Protein AF-A0A068B4N2-F1 (afdb_monomer)

Foldseek 3Di:
DADDDPPDPPDGAEEEAEELDDDPVRCQVNQQRLYHYFHWDCVVPDPPFDWDDDLVQQFIAGPPDPHTPTGGDDLWPQSVVSNVLSHPVSSVVVQVVVQVVCVVVVHDRDDPGDDFDDDDDDPDDADPVQCVQQVVQVHRGDDPRDDGDD

Solvent-accessible surface area (backbone atoms only — not comparable to full-atom values): 9033 Å² total; per-residue (Å²): 133,47,44,78,43,88,96,43,84,100,44,69,33,40,45,74,46,78,32,68,72,71,57,69,70,59,46,52,55,34,34,48,38,8,18,49,71,46,56,32,76,49,89,89,63,59,94,88,67,62,67,42,75,39,85,91,77,29,37,31,26,41,54,100,49,92,50,70,76,42,64,43,71,74,96,48,81,38,55,61,54,16,36,74,48,55,1,41,57,53,32,54,54,52,51,52,51,51,54,54,54,29,55,77,70,73,47,75,88,83,78,87,65,70,70,75,64,78,56,78,91,71,92,67,86,72,56,72,68,26,31,55,47,8,52,58,53,75,43,86,46,53,60,83,76,50,84,80,76,94

Sequence (150 aa):
FGDDVPYVPNKRAGGFCFGTKIAPIFYNTMEDAGALPIEFDVSNINMGDVIDVYPYEGKVCKHDSDEVITTFEMKTPVLLDEVRAGGRIPLIIGRGLTSKARAELGLPAFDLFKTPDQPAESTKGFTLAQKMVGKACGVAGIRPGTYCEP

Structure (mmCIF, N/CA/C/O backbone):
data_AF-A0A068B4N2-F1
#
_entry.id   AF-A0A068B4N2-F1
#
loop_
_atom_site.group_PDB
_atom_site.id
_atom_site.type_symbol
_atom_site.label_atom_id
_atom_site.label_alt_id
_atom_site.label_comp_id
_atom_site.label_asym_id
_atom_site.label_entity_id
_atom_site.label_seq_id
_atom_site.pdbx_PDB_ins_code
_atom_site.Cartn_x
_atom_site.Cartn_y
_atom_site.Cartn_z
_atom_site.occupancy
_atom_site.B_iso_or_equiv
_atom_site.auth_seq_id
_atom_site.auth_comp_id
_atom_site.auth_asym_id
_atom_site.auth_atom_id
_atom_site.pdbx_PDB_model_num
ATOM 1 N N . PHE A 1 1 ? -5.286 -12.870 13.293 1.00 84.44 1 PHE A N 1
ATOM 2 C CA . PHE A 1 1 ? -6.047 -12.216 12.207 1.00 84.44 1 PHE A CA 1
ATOM 3 C C . PHE A 1 1 ? -5.604 -12.776 10.859 1.00 84.44 1 PHE A C 1
ATOM 5 O O . PHE A 1 1 ? -4.668 -13.574 10.846 1.00 84.44 1 PHE A O 1
ATOM 12 N N . GLY A 1 2 ? -6.278 -12.396 9.774 1.00 91.88 2 GLY A N 1
ATOM 13 C CA . GLY A 1 2 ? -5.988 -12.856 8.412 1.00 91.88 2 GLY A CA 1
ATOM 14 C C . GLY A 1 2 ? -6.724 -14.136 8.018 1.00 91.88 2 GLY A C 1
ATOM 15 O O . GLY A 1 2 ? -7.346 -14.792 8.860 1.00 91.88 2 GLY A O 1
ATOM 16 N N . ASP A 1 3 ? -6.587 -14.477 6.743 1.00 95.00 3 ASP A N 1
ATOM 17 C CA . ASP A 1 3 ? -7.296 -15.541 6.042 1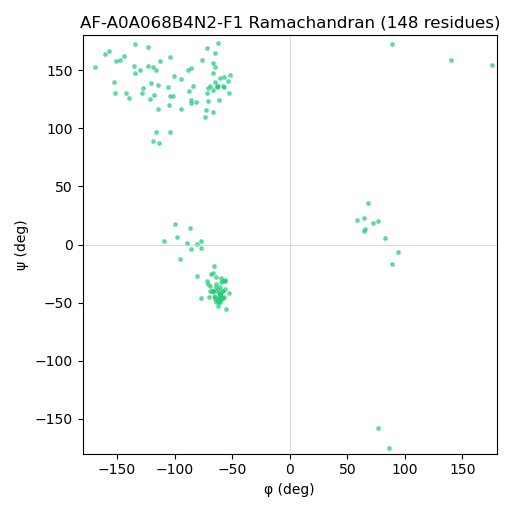.00 95.00 3 ASP A CA 1
ATOM 18 C C . ASP A 1 3 ? -6.327 -16.629 5.574 1.00 95.00 3 ASP A C 1
ATOM 20 O O . ASP A 1 3 ? -5.149 -16.371 5.301 1.00 95.00 3 ASP A O 1
ATOM 24 N N . ASP A 1 4 ? -6.815 -17.866 5.497 1.00 96.38 4 ASP A N 1
ATOM 25 C CA . ASP A 1 4 ? -6.019 -18.994 5.022 1.00 96.38 4 ASP A CA 1
ATOM 26 C C . ASP A 1 4 ? -5.782 -18.887 3.514 1.00 96.38 4 ASP A C 1
ATOM 28 O O . ASP A 1 4 ? -6.693 -18.606 2.734 1.00 96.38 4 ASP A O 1
ATOM 32 N N . VAL A 1 5 ? -4.541 -19.127 3.093 1.00 94.50 5 VAL A N 1
ATOM 33 C CA . VAL A 1 5 ? -4.186 -19.097 1.674 1.00 94.50 5 VAL A CA 1
ATOM 34 C C . VAL A 1 5 ? -4.476 -20.475 1.066 1.00 94.50 5 VAL A C 1
ATOM 36 O O . VAL A 1 5 ? -3.910 -21.469 1.537 1.00 94.50 5 VAL A O 1
ATOM 39 N N . PRO A 1 6 ? -5.324 -20.579 0.021 1.00 95.69 6 PRO A N 1
ATOM 40 C CA . PRO A 1 6 ? -5.659 -21.863 -0.585 1.00 95.69 6 PRO A CA 1
ATOM 41 C C . PRO A 1 6 ? -4.407 -22.651 -0.977 1.00 95.69 6 PRO A C 1
ATOM 43 O O . PRO A 1 6 ? -3.515 -22.126 -1.642 1.00 95.69 6 PRO A O 1
ATOM 46 N N . TYR A 1 7 ? -4.357 -23.921 -0.574 1.00 96.81 7 TYR A N 1
ATOM 47 C CA . TYR A 1 7 ? -3.263 -24.855 -0.876 1.00 96.81 7 TYR A CA 1
ATOM 48 C C . TYR A 1 7 ? -1.887 -24.494 -0.280 1.00 96.81 7 TYR A C 1
ATOM 50 O O . TYR A 1 7 ? -0.897 -25.139 -0.623 1.00 96.81 7 TYR A O 1
ATOM 58 N N . VAL A 1 8 ? -1.802 -23.523 0.639 1.00 96.62 8 VAL A N 1
ATOM 59 C CA . VAL A 1 8 ? -0.557 -23.171 1.342 1.00 96.62 8 VAL A CA 1
ATOM 60 C C . VAL A 1 8 ? -0.720 -23.446 2.842 1.00 96.62 8 VAL A C 1
ATOM 62 O O . VAL A 1 8 ? -1.279 -22.622 3.567 1.00 96.62 8 VAL A O 1
ATOM 65 N N . PRO A 1 9 ? -0.255 -24.604 3.346 1.00 96.50 9 PRO A N 1
ATOM 66 C CA . PRO A 1 9 ? -0.449 -24.969 4.744 1.00 96.50 9 PRO A CA 1
ATOM 67 C C . PRO A 1 9 ? 0.325 -24.035 5.680 1.00 96.50 9 PRO A C 1
ATOM 69 O O . PRO A 1 9 ? 1.425 -23.581 5.363 1.00 96.50 9 PRO A O 1
ATOM 72 N N . ASN A 1 10 ? -0.236 -23.797 6.868 1.00 96.31 10 ASN A N 1
ATOM 73 C CA . ASN A 1 10 ? 0.373 -23.018 7.953 1.00 96.31 10 ASN A CA 1
ATOM 74 C C . ASN A 1 10 ? 0.736 -21.565 7.589 1.00 96.31 10 ASN A C 1
ATOM 76 O O . ASN A 1 10 ? 1.565 -20.955 8.268 1.00 96.31 10 ASN A O 1
ATOM 80 N N . LYS A 1 11 ? 0.121 -20.991 6.547 1.00 95.75 11 LYS A N 1
ATOM 81 C CA . LYS A 1 11 ? 0.307 -19.589 6.167 1.00 95.75 11 LYS A CA 1
ATOM 82 C C . LYS A 1 11 ? -1.033 -18.879 6.035 1.00 95.75 11 LYS A C 1
ATOM 84 O O . LYS A 1 11 ? -1.952 -19.377 5.391 1.00 95.75 11 LYS A O 1
ATOM 89 N N . ARG A 1 12 ? -1.096 -17.679 6.609 1.00 95.81 12 ARG A N 1
ATOM 90 C CA . ARG A 1 12 ? -2.224 -16.755 6.476 1.00 95.81 12 ARG A CA 1
ATOM 91 C C . ARG A 1 12 ? -1.764 -15.458 5.822 1.00 95.81 12 ARG A C 1
ATOM 93 O O . ARG A 1 12 ? -0.589 -15.103 5.935 1.00 95.81 12 ARG A O 1
ATOM 100 N N . ALA A 1 13 ? -2.681 -14.785 5.143 1.00 94.69 13 ALA A N 1
ATOM 101 C CA . ALA A 1 13 ? -2.475 -13.497 4.485 1.00 94.69 13 ALA A CA 1
ATOM 102 C C . ALA A 1 13 ? -3.648 -12.556 4.795 1.00 94.69 13 ALA A C 1
ATOM 104 O O . ALA A 1 13 ? -4.634 -12.969 5.406 1.00 94.69 13 ALA A O 1
ATOM 105 N N . GLY A 1 14 ? -3.553 -11.292 4.392 1.00 94.50 14 GLY A N 1
ATOM 106 C CA . GLY A 1 14 ? -4.637 -10.339 4.622 1.00 94.50 14 GLY A CA 1
ATOM 107 C C . GLY A 1 14 ? -4.727 -9.831 6.061 1.00 94.50 14 GLY A C 1
ATOM 108 O O . GLY A 1 14 ? -3.766 -9.867 6.833 1.00 94.50 14 GLY A O 1
ATOM 109 N N . GLY A 1 15 ? -5.913 -9.349 6.424 1.00 95.06 15 GLY A N 1
ATOM 110 C CA . GLY A 1 15 ? -6.163 -8.669 7.691 1.00 95.06 15 GLY A CA 1
ATOM 111 C C . GLY A 1 15 ? -5.864 -7.170 7.647 1.00 95.06 15 GLY A C 1
ATOM 112 O O . GLY A 1 15 ? -5.549 -6.596 6.606 1.00 95.06 15 GLY A O 1
ATOM 113 N N . PHE A 1 16 ? -5.987 -6.530 8.807 1.00 94.50 16 PHE A N 1
ATOM 114 C CA . PHE A 1 16 ? -5.917 -5.080 8.959 1.00 94.50 16 PHE A CA 1
ATOM 115 C C . PHE A 1 16 ? -5.023 -4.730 10.143 1.00 94.50 16 PHE A C 1
ATOM 117 O O . PHE A 1 16 ? -4.974 -5.473 11.128 1.00 94.50 16 PHE A O 1
ATOM 124 N N . CYS A 1 17 ? -4.327 -3.601 10.059 1.00 95.44 17 CYS A N 1
ATOM 125 C CA . CYS A 1 17 ? -3.551 -3.069 11.171 1.00 95.44 17 CYS A CA 1
ATOM 126 C C . CYS A 1 17 ? -3.713 -1.556 11.234 1.00 95.44 17 CYS A C 1
ATOM 128 O O . CYS A 1 17 ? -3.474 -0.858 10.250 1.00 95.44 17 CYS A O 1
ATOM 130 N N . PHE A 1 18 ? -4.107 -1.068 12.404 1.00 96.19 18 PHE A N 1
ATOM 131 C CA . PHE A 1 18 ? -4.358 0.343 12.649 1.00 96.19 18 PHE A CA 1
ATOM 132 C C . PHE A 1 18 ? -3.445 0.836 13.759 1.00 96.19 18 PHE A C 1
ATOM 134 O O . PHE A 1 18 ? -3.246 0.151 14.764 1.00 96.19 18 PHE A O 1
ATOM 141 N N . GLY A 1 19 ? -2.901 2.032 13.594 1.00 96.12 19 GLY A N 1
ATOM 142 C CA . GLY A 1 19 ? -2.140 2.679 14.650 1.00 96.12 19 GLY A CA 1
ATOM 143 C C . GLY A 1 19 ? -1.853 4.129 14.319 1.00 96.12 19 GLY A C 1
ATOM 144 O O . GLY A 1 19 ? -1.717 4.483 13.156 1.00 96.12 19 GLY A O 1
ATOM 145 N N . THR A 1 20 ? -1.687 4.966 15.340 1.00 96.44 20 THR A N 1
ATOM 146 C CA . THR A 1 20 ? -1.329 6.380 15.135 1.00 96.44 20 THR A CA 1
ATOM 147 C C . THR A 1 20 ? 0.003 6.536 14.401 1.00 96.44 20 THR A C 1
ATOM 149 O O . THR A 1 20 ? 0.218 7.522 13.701 1.00 96.44 20 THR A O 1
ATOM 152 N N . LYS A 1 21 ? 0.915 5.571 14.564 1.00 96.25 21 LYS A N 1
ATOM 153 C CA . LYS A 1 21 ? 2.190 5.527 13.850 1.00 96.25 21 LYS A CA 1
ATOM 154 C C . LYS A 1 21 ? 2.675 4.094 13.696 1.00 96.25 21 LYS A C 1
ATOM 156 O O . LYS A 1 21 ? 2.756 3.357 14.678 1.00 96.25 21 LYS A O 1
ATOM 161 N N . ILE A 1 22 ? 3.051 3.722 12.483 1.00 95.88 22 ILE A N 1
ATOM 162 C CA . ILE A 1 22 ? 3.513 2.392 12.109 1.00 95.88 22 ILE A CA 1
ATOM 163 C C . ILE A 1 22 ? 4.955 2.509 11.608 1.00 95.88 22 ILE A C 1
ATOM 165 O O . ILE A 1 22 ? 5.298 3.327 10.755 1.00 95.88 22 ILE A O 1
ATOM 169 N N . ALA A 1 23 ? 5.849 1.680 12.150 1.00 96.88 23 ALA A N 1
ATOM 170 C CA . ALA A 1 23 ? 7.246 1.687 11.732 1.00 96.88 23 ALA A CA 1
ATOM 171 C C . ALA A 1 23 ? 7.372 1.298 10.239 1.00 96.88 23 ALA A C 1
ATOM 173 O O . ALA A 1 23 ? 6.769 0.302 9.834 1.00 96.88 23 ALA A O 1
ATOM 174 N N . PRO A 1 24 ? 8.196 1.987 9.422 1.00 93.88 24 PRO A N 1
ATOM 175 C CA . PRO A 1 24 ? 8.228 1.779 7.967 1.00 93.88 24 PRO A CA 1
ATOM 176 C C . PRO A 1 24 ? 8.505 0.337 7.513 1.00 93.88 24 PRO A C 1
ATOM 178 O O . PRO A 1 24 ? 7.907 -0.131 6.549 1.00 93.88 24 PRO A O 1
ATOM 181 N N . ILE A 1 25 ? 9.388 -0.384 8.215 1.00 96.00 25 ILE A N 1
ATOM 182 C CA . ILE A 1 25 ? 9.702 -1.792 7.909 1.00 96.00 25 ILE A CA 1
ATOM 183 C C . ILE A 1 25 ? 8.477 -2.676 8.155 1.00 96.00 25 ILE A C 1
ATOM 185 O O . ILE A 1 25 ? 8.143 -3.527 7.332 1.00 96.00 25 ILE A O 1
ATOM 189 N N . PHE A 1 26 ? 7.789 -2.450 9.274 1.00 97.00 26 PHE A N 1
ATOM 190 C CA . PHE A 1 26 ? 6.588 -3.192 9.629 1.00 97.00 26 PHE A CA 1
ATOM 191 C C . PHE A 1 26 ? 5.436 -2.880 8.664 1.00 97.00 26 PHE A C 1
ATOM 193 O O . PHE A 1 26 ? 4.764 -3.801 8.214 1.00 97.00 26 PHE A O 1
ATOM 200 N N . TYR A 1 27 ? 5.284 -1.612 8.262 1.00 95.38 27 TYR A N 1
ATOM 201 C CA . TYR A 1 27 ? 4.308 -1.177 7.258 1.00 95.38 27 TYR A CA 1
ATOM 202 C C . TYR A 1 27 ? 4.480 -1.950 5.943 1.00 95.38 27 TYR A C 1
ATOM 204 O O . TYR A 1 27 ? 3.571 -2.657 5.525 1.00 95.38 27 TYR A O 1
ATOM 212 N N . ASN A 1 28 ? 5.689 -1.919 5.370 1.00 94.38 28 ASN A N 1
ATOM 213 C CA . ASN A 1 28 ? 6.017 -2.654 4.145 1.00 94.38 28 ASN A CA 1
ATOM 214 C C . ASN A 1 28 ? 5.781 -4.167 4.285 1.00 94.38 28 ASN A C 1
ATOM 216 O O . ASN A 1 28 ? 5.277 -4.800 3.366 1.00 94.38 28 ASN A O 1
ATOM 220 N N . THR A 1 29 ? 6.126 -4.748 5.438 1.00 96.06 29 THR A N 1
ATOM 221 C CA . THR A 1 29 ? 5.948 -6.189 5.685 1.00 96.06 29 THR A CA 1
ATOM 222 C C . THR A 1 29 ? 4.470 -6.586 5.666 1.00 96.06 29 THR A C 1
ATOM 224 O O . THR A 1 29 ? 4.126 -7.664 5.184 1.00 96.06 29 THR A O 1
ATOM 227 N N . MET A 1 30 ? 3.587 -5.720 6.172 1.00 96.19 30 MET A N 1
ATOM 228 C CA . MET A 1 30 ? 2.141 -5.937 6.129 1.00 96.19 30 MET A CA 1
ATOM 229 C C . MET A 1 30 ? 1.579 -5.824 4.709 1.00 96.19 30 MET A C 1
ATOM 231 O O . MET A 1 30 ? 0.833 -6.712 4.299 1.00 96.19 30 MET A O 1
ATOM 235 N N . GLU A 1 31 ? 1.981 -4.800 3.949 1.00 94.62 31 GLU A N 1
ATOM 236 C CA . GLU A 1 31 ? 1.603 -4.642 2.533 1.00 94.62 31 GLU A CA 1
ATOM 237 C C . GLU A 1 31 ? 2.028 -5.856 1.693 1.00 94.62 31 GLU A C 1
ATOM 239 O O . GLU A 1 31 ? 1.246 -6.414 0.920 1.00 94.62 31 GLU A O 1
ATOM 244 N N . ASP A 1 32 ? 3.266 -6.324 1.880 1.00 94.38 32 ASP A N 1
ATOM 245 C CA . ASP A 1 32 ? 3.803 -7.485 1.167 1.00 94.38 32 ASP A CA 1
ATOM 246 C C . ASP A 1 32 ? 3.041 -8.782 1.498 1.00 94.38 32 ASP A C 1
ATOM 248 O O . ASP A 1 32 ? 2.962 -9.679 0.657 1.00 94.38 32 ASP A O 1
ATOM 252 N N . ALA A 1 33 ? 2.447 -8.873 2.694 1.00 95.06 33 ALA A N 1
ATOM 253 C CA . ALA A 1 33 ? 1.633 -10.002 3.149 1.00 95.06 33 ALA A CA 1
ATOM 254 C C . ALA A 1 33 ? 0.132 -9.881 2.803 1.00 95.06 33 ALA A C 1
ATOM 256 O O . ALA A 1 33 ? -0.654 -10.756 3.179 1.00 95.06 33 ALA A O 1
ATOM 257 N N . GLY A 1 34 ? -0.279 -8.810 2.117 1.00 94.88 34 GLY A N 1
ATOM 258 C CA . GLY A 1 34 ? -1.671 -8.576 1.716 1.00 94.88 34 GLY A CA 1
ATOM 259 C C . GLY A 1 34 ? -2.556 -7.951 2.785 1.00 94.88 34 GLY A C 1
ATOM 260 O O . GLY A 1 34 ? -3.757 -7.823 2.562 1.00 94.88 34 GLY A O 1
ATOM 261 N N . ALA A 1 35 ? -1.995 -7.565 3.931 1.00 96.38 35 ALA A N 1
ATOM 262 C CA . ALA A 1 35 ? -2.733 -6.837 4.952 1.00 96.38 35 ALA A CA 1
ATOM 263 C C . ALA A 1 35 ? -2.924 -5.365 4.551 1.00 96.38 35 ALA A C 1
ATOM 265 O O . ALA A 1 35 ? -2.168 -4.825 3.745 1.00 96.38 35 ALA A O 1
ATOM 266 N N . LEU A 1 36 ? -3.916 -4.707 5.154 1.00 95.75 36 LEU A N 1
ATOM 267 C CA . LEU A 1 36 ? -4.189 -3.281 4.976 1.00 95.75 36 LEU A CA 1
ATOM 268 C C . LEU A 1 36 ? -3.717 -2.482 6.208 1.00 95.75 36 LEU A C 1
ATOM 270 O O . LEU A 1 36 ? -4.443 -2.418 7.208 1.00 95.75 36 LEU A O 1
ATOM 274 N N . PRO A 1 37 ? -2.508 -1.891 6.173 1.00 96.25 37 PRO A N 1
ATOM 275 C CA . PRO A 1 37 ? -2.025 -1.013 7.228 1.00 96.25 37 PRO A CA 1
ATOM 276 C C . PRO A 1 37 ? -2.483 0.437 7.025 1.00 96.25 37 PRO A C 1
ATOM 278 O O . PRO A 1 37 ? -2.207 1.050 5.992 1.00 96.25 37 PRO A O 1
ATOM 281 N N . ILE A 1 38 ? -3.145 1.011 8.031 1.00 95.88 38 ILE A N 1
ATOM 282 C CA . ILE A 1 38 ? -3.646 2.392 7.985 1.00 95.88 38 ILE A CA 1
ATOM 283 C C . ILE A 1 38 ? -3.175 3.162 9.218 1.00 95.88 38 ILE A C 1
ATOM 285 O O . ILE A 1 38 ? -3.321 2.697 10.350 1.00 95.88 38 ILE A O 1
ATOM 289 N N . GLU A 1 39 ? -2.613 4.347 8.986 1.00 96.25 39 GLU A N 1
ATOM 290 C CA . GLU A 1 39 ? -2.227 5.269 10.050 1.00 96.25 39 GLU A CA 1
ATOM 291 C C . GLU A 1 39 ? -3.345 6.285 10.312 1.00 96.25 39 GLU A C 1
ATOM 293 O O . GLU A 1 39 ? -3.689 7.071 9.431 1.00 96.25 39 GLU A O 1
ATOM 298 N N . PHE A 1 40 ? -3.913 6.268 11.519 1.00 96.00 40 PHE A N 1
ATOM 299 C CA . PHE A 1 40 ? -4.898 7.247 11.994 1.00 96.00 40 PHE A CA 1
ATOM 300 C C . PHE A 1 40 ? -4.933 7.303 13.517 1.00 96.00 40 PHE A C 1
ATOM 302 O O . PHE A 1 40 ? -4.384 6.426 14.184 1.00 96.00 40 PHE A O 1
ATOM 309 N N . ASP A 1 41 ? -5.567 8.331 14.083 1.00 95.81 41 ASP A N 1
ATOM 310 C CA . ASP A 1 41 ? -5.664 8.448 15.537 1.00 95.81 41 ASP A CA 1
ATOM 311 C C . ASP A 1 41 ? -6.537 7.334 16.138 1.00 95.81 41 ASP A C 1
ATOM 313 O O . ASP A 1 41 ? -7.743 7.283 15.902 1.00 95.81 41 ASP A O 1
ATOM 317 N N . VAL A 1 42 ? -5.913 6.450 16.919 1.00 96.38 42 VAL A N 1
ATOM 318 C CA . VAL A 1 42 ? -6.573 5.336 17.618 1.00 96.38 42 VAL A CA 1
ATOM 319 C C . VAL A 1 42 ? -6.884 5.651 19.085 1.00 96.38 42 VAL A C 1
ATOM 321 O O . VAL A 1 42 ? -7.307 4.761 19.816 1.00 96.38 42 VAL A O 1
ATOM 324 N N . SER A 1 43 ? -6.673 6.892 19.543 1.00 96.12 43 SER A N 1
ATOM 325 C CA . SER A 1 43 ? -6.850 7.294 20.949 1.00 96.12 43 SER A CA 1
ATOM 326 C C . SER A 1 43 ? -8.247 7.002 21.512 1.00 96.12 43 SER A C 1
ATOM 328 O O . SER A 1 43 ? -8.377 6.681 22.691 1.00 96.12 43 SER A O 1
ATOM 330 N N . ASN A 1 44 ? -9.271 7.062 20.657 1.00 93.50 44 ASN A N 1
ATOM 331 C CA . ASN A 1 44 ? -10.675 6.834 21.004 1.00 93.50 44 ASN A CA 1
ATOM 332 C C . ASN A 1 44 ? -11.178 5.424 20.637 1.00 93.50 44 ASN A C 1
ATOM 334 O O . ASN A 1 44 ? -12.386 5.219 20.556 1.00 93.50 44 ASN A O 1
ATOM 338 N N . ILE A 1 45 ? -10.278 4.464 20.392 1.00 95.44 45 ILE A N 1
ATOM 339 C CA . ILE A 1 45 ? -10.623 3.070 20.076 1.00 95.44 45 ILE A CA 1
ATOM 340 C C . ILE A 1 45 ? -10.126 2.170 21.206 1.00 95.44 45 ILE A C 1
ATOM 342 O O . ILE A 1 45 ? -8.924 2.045 21.445 1.00 95.44 45 ILE A O 1
ATOM 346 N N . ASN A 1 46 ? -11.059 1.519 21.893 1.00 96.25 46 ASN A N 1
ATOM 347 C CA . ASN A 1 46 ? -10.789 0.675 23.047 1.00 96.25 46 ASN A CA 1
ATOM 348 C C . ASN A 1 46 ? -10.863 -0.812 22.692 1.00 96.25 46 ASN A C 1
ATOM 350 O O . ASN A 1 46 ? -11.446 -1.237 21.694 1.00 96.25 46 ASN A O 1
ATOM 354 N N . MET A 1 47 ? -10.265 -1.638 23.549 1.00 96.88 47 MET A N 1
ATOM 355 C CA . MET A 1 47 ? -10.330 -3.088 23.400 1.00 96.88 47 MET A CA 1
ATOM 356 C C . MET A 1 47 ? -11.782 -3.576 23.487 1.00 96.88 47 MET A C 1
ATOM 358 O O . MET A 1 47 ? -12.449 -3.358 24.495 1.00 96.88 47 MET A O 1
ATOM 362 N N . GLY A 1 48 ? -12.229 -4.296 22.458 1.00 95.94 48 GLY A N 1
ATOM 363 C CA . GLY A 1 48 ? -13.596 -4.814 22.358 1.00 95.94 48 GLY A CA 1
ATOM 364 C C . GLY A 1 48 ? -14.557 -3.912 21.584 1.00 95.94 48 GLY A C 1
ATOM 365 O O . GLY A 1 48 ? -15.673 -4.351 21.314 1.00 95.94 48 GLY A O 1
ATOM 366 N N . ASP A 1 49 ? -14.131 -2.708 21.186 1.00 95.44 49 ASP A N 1
ATOM 367 C CA . ASP A 1 49 ? -14.935 -1.850 20.320 1.00 95.44 49 ASP A CA 1
ATOM 368 C C . ASP A 1 49 ? -15.118 -2.496 18.942 1.00 95.44 49 ASP A C 1
ATOM 370 O O . ASP A 1 49 ? -14.193 -3.075 18.362 1.00 95.44 49 ASP A O 1
ATOM 374 N N . VAL A 1 50 ? -16.331 -2.366 18.408 1.00 96.44 50 VAL A N 1
ATOM 375 C CA . VAL A 1 50 ? -16.651 -2.708 17.023 1.00 96.44 50 VAL A CA 1
ATOM 376 C C . VAL A 1 50 ? -16.699 -1.402 16.236 1.00 96.44 50 VAL A C 1
ATOM 378 O O . VAL A 1 50 ? -17.368 -0.447 16.639 1.00 96.44 50 VAL A O 1
ATOM 381 N N . ILE A 1 51 ? -15.956 -1.349 15.134 1.00 96.62 51 ILE A N 1
ATOM 382 C CA . ILE A 1 51 ? -15.802 -0.160 14.292 1.00 96.62 51 ILE A CA 1
ATOM 383 C C . ILE A 1 51 ? -16.058 -0.513 12.831 1.00 96.62 51 ILE A C 1
ATOM 385 O O . ILE A 1 51 ? -15.729 -1.616 12.389 1.00 96.62 51 ILE A O 1
ATOM 389 N N . ASP A 1 52 ? -16.556 0.462 12.080 1.00 96.88 52 ASP A N 1
ATOM 390 C CA . ASP A 1 52 ? -16.696 0.377 10.633 1.00 96.88 52 ASP A CA 1
ATOM 391 C C . ASP A 1 52 ? -15.605 1.220 9.975 1.00 96.88 52 ASP A C 1
ATOM 393 O O . ASP A 1 52 ? -15.506 2.430 10.187 1.00 96.88 52 ASP A O 1
ATOM 397 N N . VAL A 1 53 ? -14.763 0.578 9.169 1.00 95.81 53 VAL A N 1
ATOM 398 C CA . VAL A 1 53 ? -13.693 1.244 8.422 1.00 95.81 53 VAL A CA 1
ATOM 399 C C . VAL A 1 53 ? -14.122 1.350 6.968 1.00 95.81 53 VAL A C 1
ATOM 401 O O . VAL A 1 53 ? -14.459 0.341 6.349 1.00 95.81 53 VAL A O 1
ATOM 404 N N . TYR A 1 54 ? -14.060 2.558 6.409 1.00 95.75 54 TYR A N 1
ATOM 405 C CA . TYR A 1 54 ? -14.425 2.846 5.023 1.00 95.75 54 TYR A CA 1
ATOM 406 C C . TYR A 1 54 ? -13.172 3.266 4.231 1.00 95.75 54 TYR A C 1
ATOM 408 O O . TYR A 1 54 ? -12.892 4.462 4.122 1.00 95.75 54 TYR A O 1
ATOM 416 N N . PRO A 1 55 ? -12.396 2.323 3.647 1.00 93.69 55 PRO A N 1
ATOM 417 C CA . PRO A 1 55 ? -11.112 2.626 3.001 1.00 93.69 55 PRO A CA 1
ATOM 418 C C . PRO A 1 55 ? -11.196 3.614 1.838 1.00 93.69 55 PRO A C 1
ATOM 420 O O . PRO A 1 55 ? -10.259 4.367 1.601 1.00 93.69 55 PRO A O 1
ATOM 423 N N . TYR A 1 56 ? -12.312 3.608 1.106 1.00 92.56 56 TYR A N 1
ATOM 424 C CA . TYR A 1 56 ? -12.524 4.494 -0.041 1.00 92.56 56 TYR A CA 1
ATOM 425 C C . TYR A 1 56 ? -12.961 5.904 0.366 1.00 92.56 56 TYR A C 1
ATOM 427 O O . TYR A 1 56 ? -12.706 6.848 -0.374 1.00 92.56 56 TYR A O 1
ATOM 435 N N . GLU A 1 57 ? -13.610 6.043 1.523 1.00 94.69 57 GLU A N 1
ATOM 436 C CA . GLU A 1 57 ? -14.075 7.332 2.052 1.00 94.69 57 GLU A CA 1
ATOM 437 C C . GLU A 1 57 ? -13.082 7.951 3.044 1.00 94.69 57 GLU A C 1
ATOM 439 O O . GLU A 1 57 ? -13.222 9.118 3.391 1.00 94.69 57 GLU A O 1
ATOM 444 N N . GLY A 1 58 ? -12.088 7.186 3.509 1.00 95.50 58 GLY A N 1
ATOM 445 C CA . GLY A 1 58 ? -11.071 7.674 4.442 1.00 95.50 58 GLY A CA 1
ATOM 446 C C . GLY A 1 58 ? -11.629 7.989 5.830 1.00 95.50 58 GLY A C 1
ATOM 447 O O . GLY A 1 58 ? -11.205 8.954 6.463 1.00 95.50 58 GLY A O 1
ATOM 448 N N . LYS A 1 59 ? -12.607 7.213 6.312 1.00 96.19 59 LYS A N 1
ATOM 449 C CA . LYS A 1 59 ? -13.233 7.430 7.626 1.00 96.19 59 LYS A CA 1
ATOM 450 C C . LYS A 1 59 ? -13.397 6.139 8.417 1.00 96.19 59 LYS A C 1
ATOM 452 O O . LYS A 1 59 ? -13.523 5.052 7.847 1.00 96.19 59 LYS A O 1
ATOM 457 N N . VAL A 1 60 ? -13.417 6.290 9.735 1.00 97.19 60 VAL A N 1
ATOM 458 C CA . VAL A 1 60 ? -13.741 5.240 10.699 1.00 97.19 60 VAL A CA 1
ATOM 459 C C . VAL A 1 60 ? -14.932 5.711 11.517 1.00 97.19 60 VAL A C 1
ATOM 461 O O . VAL A 1 60 ? -14.882 6.788 12.114 1.00 97.19 60 VAL A O 1
ATOM 464 N N . CYS A 1 61 ? -15.985 4.905 11.551 1.00 96.81 61 CYS A N 1
ATOM 465 C CA . CYS A 1 61 ? -17.184 5.165 12.336 1.00 96.81 61 CYS A CA 1
ATOM 466 C C . CYS A 1 61 ? -17.321 4.141 13.460 1.00 96.81 61 CYS A C 1
ATOM 468 O O . CYS A 1 61 ? -16.774 3.035 13.395 1.00 96.81 61 CYS A O 1
ATOM 470 N N . LYS A 1 62 ? -18.077 4.505 14.491 1.00 95.88 62 LYS A N 1
ATOM 471 C CA . LYS A 1 62 ? -18.538 3.538 15.481 1.00 95.88 62 LYS A CA 1
ATOM 472 C C . LYS A 1 62 ? -19.565 2.611 14.831 1.00 95.88 62 LYS A C 1
ATOM 474 O O . LYS A 1 62 ? -20.431 3.080 14.103 1.00 95.88 62 LYS A O 1
ATOM 479 N N . HIS A 1 63 ? -19.467 1.311 15.089 1.00 94.50 63 HIS A N 1
ATOM 480 C CA . HIS A 1 63 ? -20.439 0.361 14.554 1.00 94.50 63 HIS A CA 1
ATOM 481 C C . HIS A 1 63 ? -21.853 0.688 15.058 1.00 94.50 63 HIS A C 1
ATOM 483 O O . HIS A 1 63 ? -22.017 1.126 16.200 1.00 94.50 63 HIS A O 1
ATOM 489 N N . ASP A 1 64 ? -22.858 0.491 14.203 1.00 92.31 64 ASP A N 1
ATOM 490 C CA . ASP A 1 64 ? -24.270 0.841 14.436 1.00 92.31 64 ASP A CA 1
ATOM 491 C C . ASP A 1 64 ? -24.574 2.348 14.572 1.00 92.31 64 ASP A C 1
ATOM 493 O O . ASP A 1 64 ? -25.679 2.729 14.975 1.00 92.31 64 ASP A O 1
ATOM 497 N N . SER A 1 65 ? -23.637 3.234 14.218 1.00 91.81 65 SER A N 1
ATOM 498 C CA . SER A 1 65 ? -23.909 4.668 14.119 1.00 91.81 65 SER A CA 1
ATOM 499 C C . SER A 1 65 ? -23.151 5.340 12.972 1.00 91.81 65 SER A C 1
ATOM 501 O O . SER A 1 65 ? -22.154 4.842 12.461 1.00 91.81 65 SER A O 1
ATOM 503 N N . ASP A 1 66 ? -23.608 6.531 12.587 1.00 89.38 66 ASP A N 1
ATOM 504 C CA . ASP A 1 66 ? -22.888 7.400 11.648 1.00 89.38 66 ASP A CA 1
ATOM 505 C C . ASP A 1 66 ? -21.858 8.303 12.362 1.00 89.38 66 ASP A C 1
ATOM 507 O O . ASP A 1 66 ? -21.375 9.288 11.799 1.00 89.38 66 ASP A O 1
ATOM 511 N N . GLU A 1 67 ? -21.531 8.007 13.625 1.00 95.12 67 GLU A N 1
ATOM 512 C CA . GLU A 1 67 ? -20.578 8.791 14.406 1.00 95.12 67 GLU A CA 1
ATOM 513 C C . GLU A 1 67 ? -19.151 8.520 13.921 1.00 95.12 67 GLU A C 1
ATOM 515 O O . GLU A 1 67 ? -18.592 7.440 14.133 1.00 95.12 67 GLU A O 1
ATOM 520 N N . VAL A 1 68 ? -18.552 9.522 13.276 1.00 96.50 68 VAL A N 1
ATOM 521 C CA . VAL A 1 68 ? -17.160 9.472 12.819 1.00 96.50 68 VAL A CA 1
ATOM 522 C C . VAL A 1 68 ? -16.226 9.586 14.023 1.00 96.50 68 VAL A C 1
ATOM 524 O O . VAL A 1 68 ? -16.169 10.626 14.676 1.00 96.50 68 VAL A O 1
ATOM 527 N N . ILE A 1 69 ? -15.458 8.527 14.277 1.00 95.50 69 ILE A N 1
ATOM 528 C CA . ILE A 1 69 ? -14.427 8.477 15.322 1.00 95.50 69 ILE A CA 1
ATOM 529 C C . ILE A 1 69 ? -13.183 9.232 14.851 1.00 95.50 69 ILE A C 1
ATOM 531 O O . ILE A 1 69 ? -12.588 10.006 15.598 1.00 95.50 69 ILE A O 1
ATOM 535 N N . THR A 1 70 ? -12.768 8.977 13.608 1.00 96.75 70 THR A N 1
ATOM 536 C CA . THR A 1 70 ? -11.572 9.574 13.010 1.00 96.75 70 THR A CA 1
ATOM 537 C C . THR A 1 70 ? -11.606 9.482 11.485 1.00 96.75 70 THR A C 1
ATOM 539 O O . THR A 1 70 ? -12.372 8.711 10.898 1.00 96.75 70 THR A O 1
ATOM 542 N N . THR A 1 71 ? -10.760 10.272 10.833 1.00 96.81 71 THR A N 1
ATOM 543 C CA . THR A 1 71 ? -10.559 10.282 9.380 1.00 96.81 71 THR A CA 1
ATOM 544 C C . THR A 1 71 ? -9.099 10.026 9.055 1.00 96.81 71 THR A C 1
ATOM 546 O O . THR A 1 71 ? -8.216 10.345 9.851 1.00 96.81 71 THR A O 1
ATOM 549 N N . PHE A 1 72 ? -8.831 9.486 7.874 1.00 95.56 72 PHE A N 1
ATOM 550 C CA . PHE A 1 72 ? -7.490 9.116 7.454 1.00 95.56 72 PHE A CA 1
ATOM 551 C C . PHE A 1 72 ? -7.294 9.284 5.957 1.00 95.56 72 PHE A C 1
ATOM 553 O O . PHE A 1 72 ? -8.242 9.266 5.174 1.00 95.56 72 PHE A O 1
ATOM 560 N N . GLU A 1 73 ? -6.030 9.391 5.567 1.00 92.19 73 GLU A N 1
ATOM 561 C CA . GLU A 1 73 ? -5.622 9.379 4.174 1.00 92.19 73 GLU A CA 1
ATOM 562 C C . GLU A 1 73 ? -4.787 8.132 3.902 1.00 92.19 73 GLU A C 1
ATOM 564 O O . GLU A 1 73 ? -3.930 7.726 4.690 1.00 92.19 73 GLU A O 1
ATOM 569 N N . MET A 1 74 ? -5.057 7.502 2.767 1.00 87.69 74 MET A N 1
ATOM 570 C CA . MET A 1 74 ? -4.262 6.382 2.296 1.00 87.69 74 MET A CA 1
ATOM 571 C C . MET A 1 74 ? -2.910 6.892 1.814 1.00 87.69 74 MET A C 1
ATOM 573 O O . MET A 1 74 ? -2.843 7.780 0.971 1.00 87.69 74 MET A O 1
ATOM 577 N N . LYS A 1 75 ? -1.825 6.266 2.270 1.00 84.88 75 LYS A N 1
ATOM 578 C CA . LYS A 1 75 ? -0.464 6.629 1.851 1.00 84.88 75 LYS A CA 1
ATOM 579 C C . LYS A 1 75 ? -0.255 6.540 0.334 1.00 84.88 75 LYS A C 1
ATOM 581 O O . LYS A 1 75 ? 0.560 7.265 -0.227 1.00 84.88 75 LYS A O 1
ATOM 586 N N . THR A 1 76 ? -0.957 5.615 -0.314 1.00 85.62 76 THR A N 1
ATOM 587 C CA . THR A 1 76 ? -1.014 5.487 -1.768 1.00 85.62 76 THR A CA 1
ATOM 588 C C . THR A 1 76 ? -2.337 4.841 -2.170 1.00 85.62 76 THR A C 1
ATOM 590 O O . THR A 1 76 ? -2.774 3.884 -1.522 1.00 85.62 76 THR A O 1
ATOM 593 N N . PRO A 1 77 ? -2.985 5.292 -3.256 1.00 85.00 77 PRO A N 1
ATOM 594 C CA . PRO A 1 77 ? -4.209 4.664 -3.740 1.00 85.00 77 PRO A CA 1
ATOM 595 C C . PRO A 1 77 ? -3.971 3.232 -4.259 1.00 85.00 77 PRO A C 1
ATOM 597 O O . PRO A 1 77 ? -4.929 2.458 -4.335 1.00 85.00 77 PRO A O 1
ATOM 600 N N . VAL A 1 78 ? -2.716 2.872 -4.572 1.00 89.81 78 VAL A N 1
ATOM 601 C CA . VAL A 1 78 ? -2.290 1.535 -5.036 1.00 89.81 78 VAL A CA 1
ATOM 602 C C . VAL A 1 78 ? -2.457 0.465 -3.957 1.00 89.81 78 VAL A C 1
ATOM 604 O O . VAL A 1 78 ? -2.692 -0.692 -4.292 1.00 89.81 78 VAL A O 1
ATOM 607 N N . LEU A 1 79 ? -2.450 0.842 -2.677 1.00 91.62 79 LEU A N 1
ATOM 608 C CA . LEU A 1 79 ? -2.577 -0.091 -1.555 1.00 91.62 79 LEU A CA 1
ATOM 609 C C . LEU A 1 79 ? -3.852 -0.957 -1.639 1.00 91.62 79 LEU A C 1
ATOM 611 O O . LEU A 1 79 ? -3.852 -2.119 -1.246 1.00 91.62 79 LEU A O 1
ATOM 615 N N . LEU A 1 80 ? -4.937 -0.438 -2.225 1.00 92.19 80 LEU A N 1
ATOM 616 C CA . LEU A 1 80 ? -6.166 -1.218 -2.437 1.00 92.19 80 LEU A CA 1
ATOM 617 C C . LEU A 1 80 ? -5.999 -2.324 -3.483 1.00 92.19 80 LEU A C 1
ATOM 619 O O . LEU A 1 80 ? -6.585 -3.398 -3.339 1.00 92.19 80 LEU A O 1
ATOM 623 N N . ASP A 1 81 ? -5.204 -2.073 -4.523 1.00 92.94 81 ASP A N 1
ATOM 624 C CA . ASP A 1 81 ? -4.878 -3.092 -5.521 1.00 92.94 81 ASP A CA 1
ATOM 625 C C . ASP A 1 81 ? -3.946 -4.150 -4.922 1.00 92.94 81 ASP A C 1
ATOM 627 O O . ASP A 1 81 ? -4.075 -5.328 -5.250 1.00 92.94 81 ASP A O 1
ATOM 631 N N . GLU A 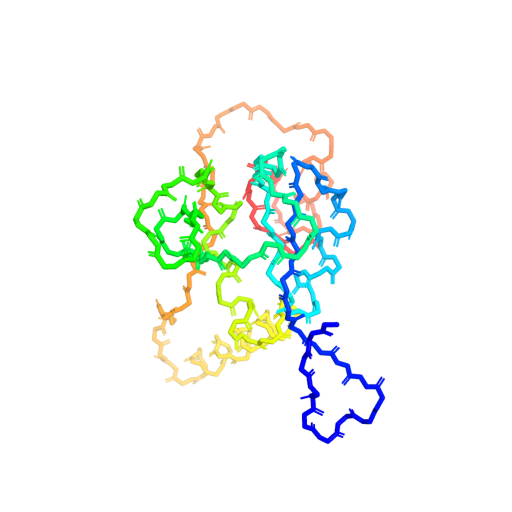1 82 ? -3.047 -3.753 -4.016 1.00 94.12 82 GLU A N 1
ATOM 632 C CA . GLU A 1 82 ? -2.145 -4.671 -3.310 1.00 94.12 82 GLU A CA 1
ATOM 633 C C . GLU A 1 82 ? -2.934 -5.641 -2.435 1.00 94.12 82 GLU A C 1
ATOM 635 O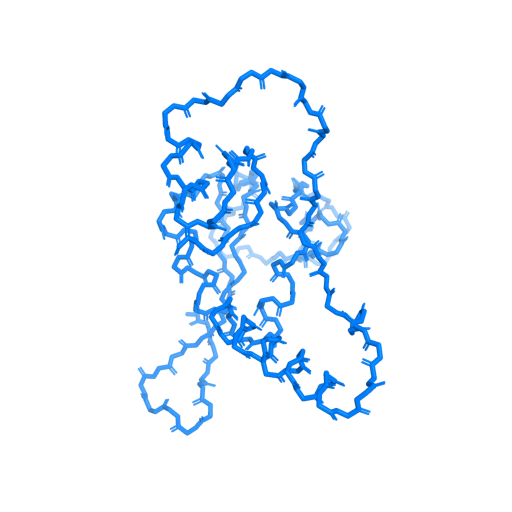 O . GLU A 1 82 ? -2.772 -6.853 -2.563 1.00 94.12 82 GLU A O 1
ATOM 640 N N . VAL A 1 83 ? -3.859 -5.132 -1.616 1.00 94.31 83 VAL A N 1
ATOM 641 C CA . VAL A 1 83 ? -4.739 -5.968 -0.784 1.00 94.31 83 VAL A CA 1
ATOM 642 C C . VAL A 1 83 ? -5.575 -6.907 -1.653 1.00 94.31 83 VAL A C 1
ATOM 644 O O . VAL A 1 83 ? -5.641 -8.105 -1.382 1.00 94.31 83 VAL A O 1
ATOM 647 N N . ARG A 1 84 ? -6.161 -6.403 -2.750 1.00 93.62 84 ARG A N 1
ATOM 648 C CA . ARG A 1 84 ? -6.937 -7.228 -3.693 1.00 93.62 84 ARG A CA 1
ATOM 649 C C . ARG A 1 84 ? -6.098 -8.337 -4.331 1.00 93.62 84 ARG A C 1
ATOM 651 O O . ARG A 1 84 ? -6.616 -9.426 -4.562 1.00 93.62 84 ARG A O 1
ATOM 658 N N . ALA A 1 85 ? -4.830 -8.068 -4.628 1.00 94.31 85 ALA A N 1
ATOM 659 C CA . ALA A 1 85 ? -3.905 -9.048 -5.187 1.00 94.31 85 ALA A CA 1
ATOM 660 C C . ALA A 1 85 ? -3.370 -10.051 -4.146 1.00 94.31 85 ALA A C 1
ATOM 662 O O . ALA A 1 85 ? -2.628 -10.962 -4.511 1.00 94.31 85 ALA A O 1
ATOM 663 N N . GLY A 1 86 ? -3.726 -9.902 -2.865 1.00 94.69 86 GLY A N 1
ATOM 664 C CA . GLY A 1 86 ? -3.187 -10.712 -1.772 1.00 94.69 86 GLY A CA 1
ATOM 665 C C . GLY A 1 86 ? -1.768 -10.311 -1.356 1.00 94.69 86 GLY A C 1
ATOM 666 O O . GLY A 1 86 ? -1.056 -11.115 -0.759 1.00 94.69 86 GLY A O 1
ATOM 667 N N . GLY A 1 87 ? -1.350 -9.088 -1.687 1.00 95.19 87 GLY A N 1
ATOM 668 C CA . GLY A 1 87 ? -0.066 -8.497 -1.329 1.00 95.19 87 GLY A CA 1
ATOM 669 C C . GLY A 1 87 ? 0.560 -7.672 -2.446 1.00 95.19 87 GLY A C 1
ATOM 670 O O . GLY A 1 87 ? 0.309 -7.882 -3.638 1.00 95.19 87 GLY A O 1
ATOM 671 N N . ARG A 1 88 ? 1.464 -6.772 -2.054 1.00 94.94 88 ARG A N 1
ATOM 672 C CA . ARG A 1 88 ? 2.251 -5.951 -2.983 1.00 94.94 88 ARG A CA 1
ATOM 673 C C . ARG A 1 88 ? 3.124 -6.783 -3.926 1.00 94.94 88 ARG A C 1
ATOM 675 O O . ARG A 1 88 ? 3.155 -6.519 -5.126 1.00 94.94 88 ARG A O 1
ATOM 682 N N . ILE A 1 89 ? 3.787 -7.827 -3.420 1.00 94.31 89 ILE A N 1
ATOM 683 C CA . ILE A 1 89 ? 4.633 -8.715 -4.240 1.00 94.31 89 ILE A CA 1
ATOM 684 C C . ILE A 1 89 ? 3.805 -9.441 -5.325 1.00 94.31 89 ILE A C 1
ATOM 686 O O . ILE A 1 89 ? 4.163 -9.330 -6.503 1.00 94.31 89 ILE A O 1
ATOM 690 N N . PRO A 1 90 ? 2.692 -10.139 -4.997 1.00 95.00 90 PRO A N 1
ATOM 691 C CA . PRO A 1 90 ? 1.783 -10.689 -6.004 1.00 95.00 90 PRO A CA 1
ATOM 692 C C . PRO A 1 90 ? 1.301 -9.665 -7.038 1.00 95.00 90 PRO A C 1
ATOM 694 O O . PRO A 1 90 ? 1.278 -9.980 -8.231 1.00 95.00 90 PRO A O 1
ATOM 697 N N . LEU A 1 91 ? 0.966 -8.438 -6.612 1.00 94.56 91 LEU A N 1
ATOM 698 C CA . LEU A 1 91 ? 0.524 -7.374 -7.516 1.00 94.56 91 LEU A CA 1
ATOM 699 C C . LEU A 1 91 ? 1.595 -7.020 -8.552 1.00 94.56 91 LEU A C 1
ATOM 701 O O . LEU A 1 91 ? 1.288 -6.965 -9.743 1.00 94.56 91 LEU A O 1
ATOM 705 N N . ILE A 1 92 ? 2.839 -6.788 -8.120 1.00 92.56 92 ILE A N 1
ATOM 706 C CA . ILE A 1 92 ? 3.949 -6.414 -9.013 1.00 92.56 92 ILE A CA 1
ATOM 707 C C . ILE A 1 92 ? 4.182 -7.512 -10.057 1.00 92.56 92 ILE A C 1
ATOM 709 O O . ILE A 1 92 ? 4.252 -7.229 -11.256 1.00 92.56 92 ILE A O 1
ATOM 713 N N . ILE A 1 93 ? 4.213 -8.779 -9.628 1.00 94.19 93 ILE A N 1
ATOM 714 C CA . ILE A 1 93 ? 4.397 -9.928 -10.526 1.00 94.19 93 ILE A CA 1
ATOM 715 C C . ILE A 1 93 ? 3.240 -10.025 -11.532 1.00 94.19 93 ILE A C 1
ATOM 717 O O . ILE A 1 93 ? 3.476 -10.137 -12.737 1.00 94.19 93 ILE A O 1
ATOM 721 N N . GLY A 1 94 ? 1.991 -9.949 -11.062 1.00 94.00 94 GLY A N 1
ATOM 722 C CA . GLY A 1 94 ? 0.802 -10.045 -11.914 1.00 94.00 94 GLY A CA 1
ATOM 723 C C . GLY A 1 94 ? 0.690 -8.893 -12.916 1.00 94.00 94 GLY A C 1
ATOM 724 O O . GLY A 1 94 ? 0.376 -9.107 -14.093 1.00 94.00 94 GLY A O 1
ATOM 725 N N . ARG A 1 95 ? 1.020 -7.671 -12.484 1.00 92.19 95 ARG A N 1
ATOM 726 C CA . ARG A 1 95 ? 1.067 -6.479 -13.338 1.00 92.19 95 ARG A CA 1
ATOM 727 C C . ARG A 1 95 ? 2.154 -6.611 -14.402 1.00 92.19 95 ARG A C 1
ATOM 729 O O . ARG A 1 95 ? 1.875 -6.398 -15.579 1.00 92.19 95 ARG A O 1
ATOM 736 N N . GLY A 1 96 ? 3.361 -7.028 -14.016 1.00 92.12 96 GLY A N 1
ATOM 737 C CA . GLY A 1 96 ? 4.470 -7.255 -14.944 1.00 92.12 96 GLY A CA 1
ATOM 738 C C . GLY A 1 96 ? 4.159 -8.329 -15.992 1.00 92.12 96 GLY A C 1
ATOM 739 O O . GLY A 1 96 ? 4.431 -8.129 -17.178 1.00 92.12 96 GLY A O 1
ATOM 740 N N . LEU A 1 97 ? 3.534 -9.438 -15.582 1.00 94.44 97 LEU A N 1
ATOM 741 C CA . LEU A 1 97 ? 3.070 -10.488 -16.494 1.00 94.44 97 LEU A CA 1
ATOM 742 C C . LEU 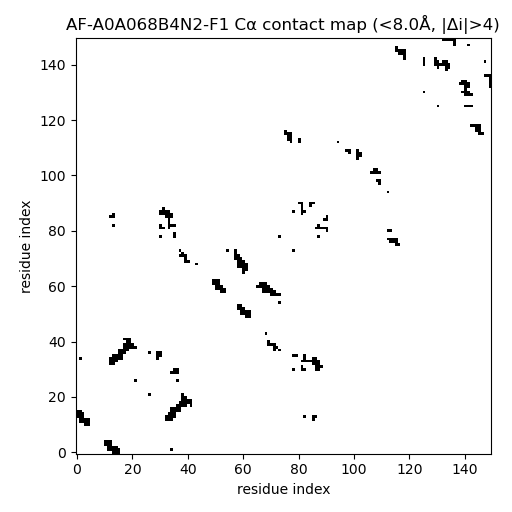A 1 97 ? 2.034 -9.952 -17.491 1.00 94.44 97 LEU A C 1
ATOM 744 O O . LEU A 1 97 ? 2.157 -10.185 -18.693 1.00 94.44 97 LEU A O 1
ATOM 748 N N . THR A 1 98 ? 1.052 -9.192 -17.000 1.00 93.44 98 THR A N 1
ATOM 749 C CA . THR A 1 98 ? 0.003 -8.584 -17.832 1.00 93.44 98 THR A CA 1
ATOM 750 C C . THR A 1 98 ? 0.598 -7.641 -18.875 1.00 93.44 98 THR A C 1
ATOM 752 O O . THR A 1 98 ? 0.261 -7.735 -20.055 1.00 93.44 98 THR A O 1
ATOM 755 N N . SER A 1 99 ? 1.525 -6.768 -18.472 1.00 92.00 99 SER A N 1
ATOM 756 C CA . SER A 1 99 ? 2.193 -5.833 -19.383 1.00 92.00 99 SER A CA 1
ATOM 757 C C . SER A 1 99 ? 2.969 -6.554 -20.486 1.00 92.00 99 SER A C 1
ATOM 759 O O . SER A 1 99 ? 2.839 -6.194 -21.655 1.00 92.00 99 SER A O 1
ATOM 761 N N . LYS A 1 100 ? 3.726 -7.607 -20.143 1.00 93.50 100 LYS A N 1
ATOM 762 C CA . LYS A 1 100 ? 4.477 -8.407 -21.127 1.00 93.50 100 LYS A CA 1
ATOM 763 C C . LYS A 1 100 ? 3.556 -9.113 -22.122 1.00 93.50 100 LYS A C 1
ATOM 765 O O . LYS A 1 100 ? 3.797 -9.040 -23.321 1.00 93.50 100 LYS A O 1
ATOM 770 N N . ALA A 1 101 ? 2.486 -9.747 -21.640 1.00 95.25 101 ALA A N 1
ATOM 771 C CA . ALA A 1 101 ? 1.529 -10.435 -22.504 1.00 95.25 101 ALA A CA 1
ATOM 772 C C . ALA A 1 101 ? 0.846 -9.469 -23.485 1.00 95.25 101 ALA A C 1
ATOM 774 O O . ALA A 1 101 ? 0.700 -9.776 -24.663 1.00 95.25 101 ALA A O 1
ATOM 775 N N . ARG A 1 102 ? 0.459 -8.276 -23.021 1.00 94.38 102 ARG A N 1
ATOM 776 C CA . ARG A 1 102 ? -0.172 -7.265 -23.880 1.00 94.38 102 ARG A CA 1
ATOM 777 C C . ARG A 1 102 ? 0.776 -6.720 -24.940 1.00 94.38 102 ARG A C 1
ATOM 779 O O . ARG A 1 102 ? 0.340 -6.555 -26.073 1.00 94.38 102 ARG A O 1
ATOM 786 N N . ALA A 1 103 ? 2.041 -6.489 -24.589 1.00 93.62 103 ALA A N 1
ATOM 787 C CA . ALA A 1 103 ? 3.056 -6.059 -25.545 1.00 93.62 103 ALA A CA 1
ATOM 788 C C . ALA A 1 103 ? 3.237 -7.084 -26.677 1.00 93.62 103 ALA A C 1
ATOM 790 O O . ALA A 1 103 ? 3.226 -6.703 -27.844 1.00 93.62 103 ALA A O 1
ATOM 791 N N . GLU A 1 104 ? 3.310 -8.375 -26.341 1.00 95.88 104 GLU A N 1
ATOM 792 C CA . GLU A 1 104 ? 3.424 -9.457 -27.329 1.00 95.88 104 GLU A CA 1
ATOM 793 C C . GLU A 1 104 ? 2.182 -9.562 -28.230 1.00 95.88 104 GLU A C 1
ATOM 795 O O . GLU A 1 104 ? 2.277 -9.842 -29.420 1.00 95.88 104 GLU A O 1
ATOM 800 N N . LEU A 1 105 ? 1.001 -9.277 -27.676 1.00 95.94 105 LEU A N 1
ATOM 801 C CA . LEU A 1 105 ? -0.264 -9.255 -28.414 1.00 95.94 105 LEU A CA 1
ATOM 802 C C . LEU A 1 105 ? -0.501 -7.95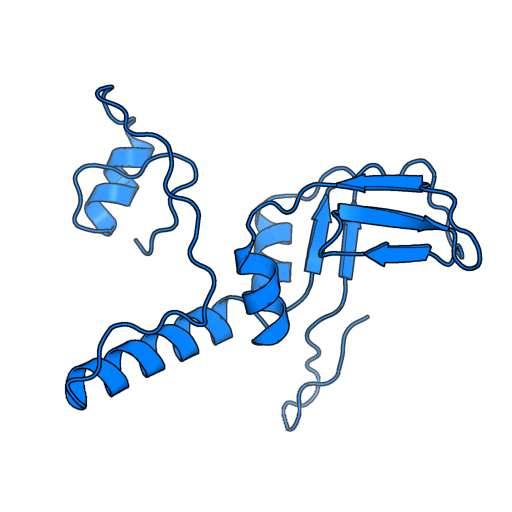2 -29.199 1.00 95.94 105 LEU A C 1
ATOM 804 O O . LEU A 1 105 ? -1.559 -7.800 -29.810 1.00 95.94 105 LEU A O 1
ATOM 808 N N . GLY A 1 106 ? 0.430 -6.992 -29.164 1.00 95.12 106 GLY A N 1
ATOM 809 C CA . GLY A 1 106 ? 0.268 -5.686 -29.811 1.00 95.12 106 GLY A CA 1
ATOM 810 C C . GLY A 1 106 ? -0.861 -4.831 -29.218 1.00 95.12 106 GLY A C 1
ATOM 811 O O . GLY A 1 106 ? -1.399 -3.955 -29.894 1.00 95.12 106 GLY A O 1
ATOM 812 N N . LEU A 1 107 ? -1.252 -5.091 -27.968 1.00 94.12 107 LEU A N 1
ATOM 813 C CA . LEU A 1 107 ? -2.305 -4.360 -27.267 1.00 94.12 107 LEU A CA 1
ATOM 814 C C . LEU A 1 107 ? -1.738 -3.130 -26.537 1.00 94.12 107 LEU A C 1
ATOM 816 O O . LEU A 1 107 ? -0.600 -3.162 -26.063 1.00 94.12 107 LEU A O 1
ATOM 820 N N . PRO A 1 108 ? -2.534 -2.054 -26.369 1.00 91.06 108 PRO A N 1
ATOM 821 C CA . PRO A 1 108 ? -2.104 -0.876 -25.619 1.00 91.06 108 PRO A CA 1
ATOM 822 C C . PRO A 1 108 ? -1.874 -1.198 -24.136 1.00 91.06 108 PRO A C 1
ATOM 824 O O . PRO A 1 108 ? -2.353 -2.219 -23.629 1.00 91.06 108 PRO A O 1
ATOM 827 N N . ALA A 1 109 ? -1.185 -0.300 -23.426 1.00 82.62 109 ALA A N 1
ATOM 828 C CA . ALA A 1 109 ? -0.982 -0.401 -21.981 1.00 82.62 109 ALA A CA 1
ATOM 829 C C . ALA A 1 109 ? -2.316 -0.597 -21.235 1.00 82.62 109 ALA A C 1
ATOM 831 O O . ALA A 1 109 ? -3.365 -0.124 -21.669 1.00 82.62 109 ALA A O 1
ATOM 832 N N . PHE A 1 110 ? -2.277 -1.357 -20.143 1.00 83.75 110 PHE A N 1
ATOM 833 C CA . PHE A 1 110 ? -3.463 -1.698 -19.361 1.00 83.75 110 PHE A CA 1
ATOM 834 C C . PHE A 1 110 ? -3.746 -0.618 -18.313 1.00 83.75 110 PHE A C 1
ATOM 836 O O . PHE A 1 110 ? -2.834 -0.230 -17.588 1.00 83.75 110 PHE A O 1
ATOM 843 N N . ASP A 1 111 ? -4.993 -0.163 -18.217 1.00 81.62 111 ASP A N 1
ATOM 844 C CA . ASP A 1 111 ? -5.430 0.984 -17.407 1.00 81.62 111 ASP A CA 1
ATOM 845 C C . ASP A 1 111 ? -6.269 0.600 -16.174 1.00 81.62 111 ASP A C 1
ATOM 847 O O . ASP A 1 111 ? -6.707 1.470 -15.427 1.00 81.62 111 ASP A O 1
ATOM 851 N N . LEU A 1 112 ? -6.472 -0.697 -15.914 1.00 82.75 112 LEU A N 1
ATOM 852 C CA . LEU A 1 112 ? -7.264 -1.158 -14.766 1.00 82.75 112 LEU A CA 1
ATOM 853 C C . LEU A 1 112 ? -6.555 -0.950 -13.419 1.00 82.75 112 LEU A C 1
ATOM 855 O O . LEU A 1 112 ? -7.212 -0.789 -12.392 1.00 82.75 112 LEU A O 1
ATOM 859 N N . PHE A 1 113 ? -5.223 -1.020 -13.406 1.00 84.69 113 PHE A N 1
ATOM 860 C CA . PHE A 1 113 ? -4.448 -0.892 -12.178 1.00 84.69 113 PHE A CA 1
ATOM 861 C C . PHE A 1 113 ? -4.222 0.573 -11.839 1.00 84.69 113 PHE A C 1
ATOM 863 O O . PHE A 1 113 ? -3.799 1.356 -12.690 1.00 84.69 113 PHE A O 1
ATOM 870 N N . LYS A 1 114 ? -4.395 0.922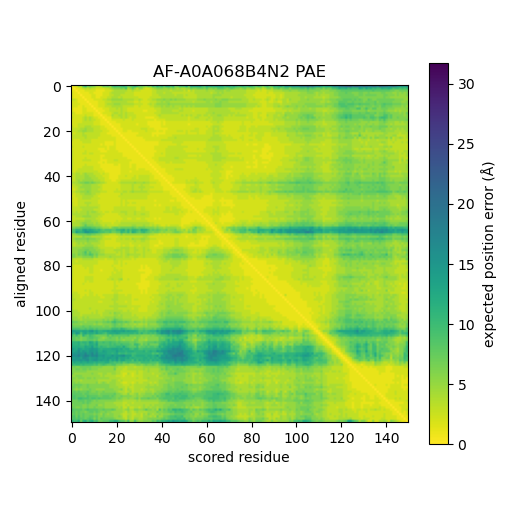 -10.566 1.00 83.69 114 LYS A N 1
ATOM 871 C CA . LYS A 1 114 ? -4.029 2.242 -10.074 1.00 83.69 114 LYS A CA 1
ATOM 872 C C . LYS A 1 114 ? -2.526 2.445 -10.215 1.00 83.69 114 LYS A C 1
ATOM 874 O O . LYS A 1 114 ? -1.708 1.575 -9.880 1.00 83.69 114 LYS A O 1
ATOM 879 N N . THR A 1 115 ? -2.169 3.621 -10.707 1.00 79.38 115 THR A N 1
ATOM 880 C CA . THR A 1 115 ? -0.787 4.066 -10.829 1.00 79.38 115 THR A CA 1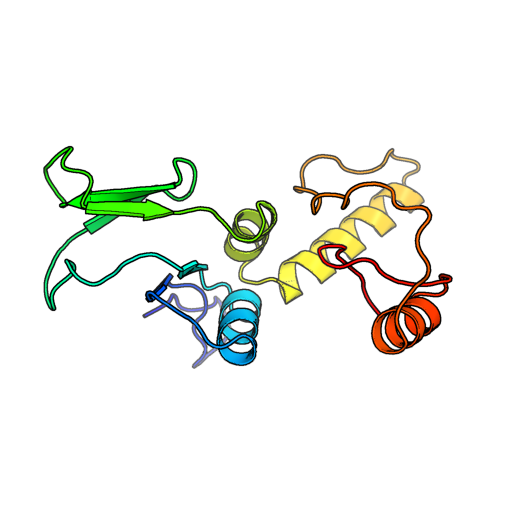
ATOM 881 C C . THR A 1 115 ? -0.395 4.893 -9.608 1.00 79.38 115 THR A C 1
ATOM 883 O O . THR A 1 115 ? -1.219 5.668 -9.125 1.00 79.38 115 THR A O 1
ATOM 886 N N . PRO A 1 116 ? 0.845 4.758 -9.112 1.00 78.50 116 PRO A N 1
ATOM 887 C CA . PRO A 1 116 ? 1.385 5.669 -8.111 1.00 78.50 116 PRO 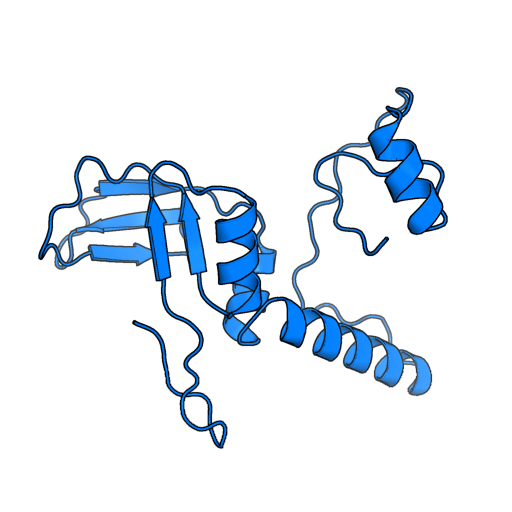A CA 1
ATOM 888 C C . PRO A 1 116 ? 1.344 7.113 -8.617 1.00 78.50 116 PRO A C 1
ATOM 890 O O . PRO A 1 116 ? 1.587 7.355 -9.805 1.00 78.50 116 PRO A O 1
ATOM 893 N N . ASP A 1 117 ? 1.090 8.059 -7.717 1.00 77.81 117 ASP A N 1
ATOM 894 C CA . ASP A 1 117 ? 1.133 9.476 -8.058 1.00 77.81 117 ASP A CA 1
ATOM 895 C C . ASP A 1 117 ? 2.546 9.888 -8.478 1.00 77.81 117 ASP A C 1
ATOM 897 O O . ASP A 1 117 ? 3.551 9.508 -7.867 1.00 77.81 117 ASP A O 1
ATOM 901 N N . GLN A 1 118 ? 2.625 10.680 -9.545 1.00 74.56 118 GLN A N 1
ATOM 902 C CA . GLN A 1 118 ? 3.884 11.279 -9.963 1.00 74.56 118 GLN A CA 1
ATOM 903 C C . GLN A 1 118 ? 4.140 12.520 -9.104 1.00 74.56 118 GLN A C 1
ATOM 905 O O . GLN A 1 118 ? 3.301 13.425 -9.080 1.00 74.56 118 GLN A O 1
ATOM 910 N N . PRO A 1 119 ? 5.275 12.602 -8.390 1.00 79.38 119 PRO A N 1
ATOM 911 C CA . PRO A 1 119 ? 5.586 13.799 -7.628 1.00 79.38 119 PRO A CA 1
ATOM 912 C C . PRO A 1 119 ? 5.786 14.998 -8.556 1.00 79.38 119 PRO A C 1
ATOM 914 O O . PRO A 1 119 ? 6.198 14.855 -9.708 1.00 79.38 119 PRO A O 1
ATOM 917 N N . ALA A 1 120 ? 5.523 16.192 -8.021 1.00 79.25 120 ALA A N 1
ATOM 918 C CA . ALA A 1 120 ? 5.614 17.439 -8.767 1.00 79.25 120 ALA A CA 1
ATOM 919 C C . ALA A 1 120 ? 6.982 17.615 -9.445 1.00 79.25 120 ALA A C 1
ATOM 921 O O . ALA A 1 120 ? 8.037 17.329 -8.860 1.00 79.25 120 ALA A O 1
ATOM 922 N N . GLU A 1 121 ? 6.960 18.144 -10.670 1.00 77.56 121 GLU A N 1
ATOM 923 C CA . GLU A 1 121 ? 8.181 18.458 -11.398 1.00 77.56 121 GLU A CA 1
ATOM 924 C C . GLU A 1 121 ? 9.049 19.437 -10.600 1.00 77.56 121 GLU A C 1
ATOM 926 O O . GLU A 1 121 ? 8.584 20.415 -10.011 1.00 77.56 121 GLU A O 1
ATOM 931 N N . SER A 1 122 ? 10.352 19.163 -10.563 1.00 84.38 122 SER A N 1
ATOM 932 C CA . SER A 1 122 ? 11.305 20.002 -9.852 1.00 84.38 122 SER A CA 1
ATOM 933 C C . SER A 1 122 ? 12.606 20.103 -10.621 1.00 84.38 122 SER A C 1
ATOM 935 O O . SER A 1 122 ? 13.217 19.093 -10.973 1.00 84.38 122 SER A O 1
ATOM 937 N N . THR A 1 123 ? 13.066 21.337 -10.795 1.00 87.75 123 THR A N 1
ATOM 938 C CA . THR A 1 123 ? 14.356 21.681 -11.403 1.00 87.75 123 THR A CA 1
ATOM 939 C C . THR A 1 123 ? 15.513 21.664 -10.400 1.00 87.75 123 THR A C 1
ATOM 941 O O . THR A 1 123 ? 16.666 21.856 -10.780 1.00 87.75 123 THR A O 1
ATOM 944 N N . LYS A 1 124 ? 15.242 21.429 -9.105 1.00 92.19 124 LYS A N 1
ATOM 945 C CA . LYS A 1 124 ? 16.282 21.348 -8.065 1.00 92.19 124 LYS A CA 1
ATOM 946 C C . LYS A 1 124 ? 17.173 20.119 -8.277 1.00 92.19 124 LYS A C 1
ATOM 948 O O . LYS A 1 124 ? 16.743 19.125 -8.850 1.00 92.19 124 LYS A O 1
ATOM 953 N N . GLY A 1 125 ? 18.401 20.132 -7.764 1.00 92.94 125 GLY A N 1
ATOM 954 C CA . GLY A 1 125 ? 19.278 18.954 -7.809 1.00 92.94 125 GLY A CA 1
ATOM 955 C C . GLY A 1 125 ? 18.726 17.735 -7.046 1.00 92.94 125 GLY A C 1
ATOM 956 O O . GLY A 1 125 ? 17.713 17.821 -6.348 1.00 92.94 125 GLY A O 1
ATOM 957 N N . PHE A 1 126 ? 19.415 16.598 -7.165 1.00 95.75 126 PHE A N 1
ATOM 958 C CA . PHE A 1 126 ? 19.148 15.378 -6.389 1.00 95.75 126 PHE A CA 1
ATOM 959 C C . PHE A 1 126 ? 20.127 15.234 -5.218 1.00 95.75 126 PHE A C 1
ATOM 961 O O . PHE A 1 126 ? 21.314 15.556 -5.348 1.00 95.75 126 PHE A O 1
ATOM 968 N N . THR A 1 127 ? 19.653 14.698 -4.093 1.00 96.69 127 THR A N 1
ATOM 969 C CA . THR A 1 127 ? 20.509 14.297 -2.966 1.00 96.69 127 THR A CA 1
ATOM 970 C C . THR A 1 127 ? 21.308 13.033 -3.303 1.00 96.69 127 THR A C 1
ATOM 972 O O . THR A 1 127 ? 21.049 12.365 -4.304 1.00 96.69 127 THR A O 1
ATOM 975 N N . LEU A 1 128 ? 22.290 12.674 -2.469 1.00 97.62 128 LEU A N 1
ATOM 976 C CA . LEU A 1 128 ? 23.105 11.477 -2.701 1.00 97.62 128 LEU A CA 1
ATOM 977 C C . LEU A 1 128 ? 22.262 10.191 -2.736 1.00 97.62 128 LEU A C 1
ATOM 979 O O . LEU A 1 128 ? 22.400 9.409 -3.671 1.00 97.62 128 LEU A O 1
ATOM 983 N N . ALA A 1 129 ? 21.348 10.009 -1.777 1.00 97.12 129 ALA A N 1
ATOM 984 C CA . ALA A 1 129 ? 20.459 8.845 -1.739 1.00 97.12 129 ALA A CA 1
ATOM 985 C C . ALA A 1 129 ? 19.569 8.765 -2.992 1.00 97.12 129 ALA A C 1
ATOM 987 O O . ALA A 1 129 ? 19.456 7.711 -3.609 1.00 97.12 129 ALA A O 1
ATOM 988 N N . GLN A 1 130 ? 19.013 9.899 -3.430 1.00 96.25 130 GLN A N 1
ATOM 989 C CA . GLN A 1 130 ? 18.189 9.968 -4.641 1.00 96.25 130 GLN A CA 1
ATOM 990 C C . GLN A 1 130 ? 18.974 9.583 -5.899 1.00 96.25 130 GLN A C 1
ATOM 992 O O . GLN A 1 130 ? 18.431 8.910 -6.772 1.00 96.25 130 GLN A O 1
ATOM 997 N N . LYS A 1 131 ? 20.251 9.978 -5.985 1.00 97.12 131 LYS A N 1
ATOM 998 C CA . LYS A 1 131 ? 21.157 9.585 -7.075 1.00 97.12 131 LYS A CA 1
ATOM 999 C C . LYS A 1 131 ? 21.515 8.103 -7.024 1.00 97.12 131 LYS A C 1
ATOM 1001 O O . LYS A 1 131 ? 21.598 7.480 -8.073 1.00 97.12 131 LYS A O 1
ATOM 1006 N N . MET A 1 132 ? 21.738 7.542 -5.833 1.00 97.38 132 MET A N 1
ATOM 1007 C CA . MET A 1 132 ? 22.039 6.115 -5.666 1.00 97.38 132 MET A CA 1
ATOM 1008 C C . MET A 1 132 ? 20.880 5.247 -6.165 1.00 97.38 132 MET A C 1
ATOM 1010 O O . MET A 1 132 ? 21.107 4.371 -6.993 1.00 97.38 132 MET A O 1
ATOM 1014 N N . VAL A 1 133 ? 19.650 5.545 -5.732 1.00 96.19 133 VAL A N 1
ATOM 1015 C CA . VAL A 1 133 ? 18.445 4.839 -6.200 1.00 96.19 133 VAL A CA 1
ATOM 1016 C C . VAL A 1 133 ? 18.218 5.092 -7.691 1.00 96.19 133 VAL A C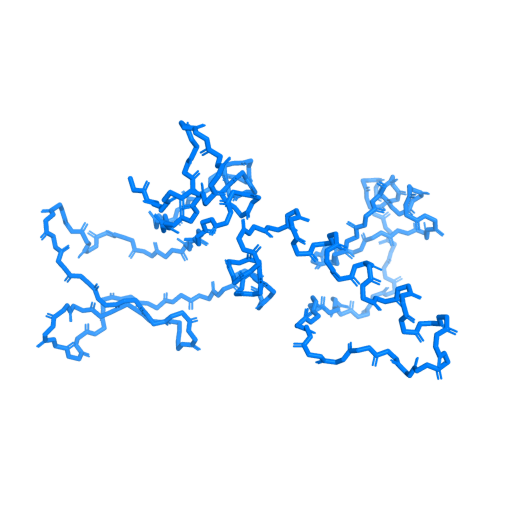 1
ATOM 1018 O O . VAL A 1 133 ? 18.014 4.151 -8.443 1.00 96.19 133 VAL A O 1
ATOM 1021 N N . GLY A 1 134 ? 18.342 6.342 -8.155 1.00 94.88 134 GLY A N 1
ATOM 1022 C CA . GLY A 1 134 ? 18.197 6.667 -9.577 1.00 94.88 134 GLY A CA 1
ATOM 1023 C C . GLY A 1 134 ? 19.154 5.890 -10.468 1.00 94.88 134 GLY A C 1
ATOM 1024 O O . GLY A 1 134 ? 18.722 5.313 -11.459 1.00 94.88 134 GLY A O 1
ATOM 1025 N N . LYS A 1 135 ? 20.430 5.807 -10.079 1.00 96.12 135 LYS A N 1
ATOM 1026 C CA . LYS A 1 135 ? 21.437 5.042 -10.814 1.00 96.12 135 LYS A CA 1
ATOM 1027 C C . LYS A 1 135 ? 21.052 3.566 -10.941 1.00 96.12 135 LYS A C 1
ATOM 1029 O O . LYS A 1 135 ? 21.278 2.993 -12.000 1.00 96.12 135 LYS A O 1
ATOM 1034 N N . ALA A 1 136 ? 20.498 2.975 -9.885 1.00 95.19 136 ALA A N 1
ATOM 1035 C CA . ALA A 1 136 ? 20.044 1.587 -9.884 1.00 95.19 136 ALA A CA 1
ATOM 1036 C C . ALA A 1 136 ? 18.838 1.391 -10.832 1.00 95.19 136 ALA A C 1
ATOM 1038 O O . ALA A 1 136 ? 18.850 0.499 -11.672 1.00 95.19 136 ALA A O 1
ATOM 1039 N N . CYS A 1 137 ? 17.913 2.356 -10.849 1.00 93.31 137 CYS A N 1
ATOM 1040 C CA . CYS A 1 137 ? 16.784 2.417 -11.784 1.00 93.31 137 CYS A CA 1
ATOM 1041 C C . CYS A 1 137 ? 17.136 2.891 -13.218 1.00 93.31 137 CYS A C 1
ATOM 1043 O O . CYS A 1 137 ? 16.233 3.109 -14.024 1.00 93.31 137 CYS A O 1
ATOM 1045 N N . GLY A 1 138 ? 18.409 3.151 -13.549 1.00 92.88 138 GLY A N 1
ATOM 1046 C CA . GLY A 1 138 ? 18.818 3.650 -14.873 1.00 92.88 138 GLY A CA 1
ATOM 1047 C C . GLY A 1 138 ? 18.466 5.117 -15.187 1.00 92.88 138 GLY A C 1
ATOM 1048 O O . GLY A 1 138 ? 18.483 5.514 -16.351 1.00 92.88 138 GLY A O 1
ATOM 1049 N N . VAL A 1 139 ? 18.172 5.943 -14.176 1.00 93.25 139 VAL A N 1
ATOM 1050 C CA . VAL A 1 139 ? 17.830 7.375 -14.309 1.00 93.25 139 VAL A CA 1
ATOM 1051 C C . VAL A 1 139 ? 18.765 8.280 -13.488 1.00 93.25 139 VAL A C 1
ATOM 1053 O O . VAL A 1 139 ? 19.554 7.825 -12.665 1.00 93.25 139 VAL A O 1
ATOM 1056 N N . ALA A 1 140 ? 18.696 9.602 -13.684 1.00 92.69 140 ALA A N 1
ATOM 1057 C CA . ALA A 1 140 ? 19.583 10.553 -12.994 1.00 92.69 140 ALA A CA 1
ATOM 1058 C C . ALA A 1 140 ? 19.324 10.677 -11.474 1.00 92.69 140 ALA A C 1
ATOM 1060 O O . ALA A 1 140 ? 20.221 11.050 -10.713 1.00 92.69 140 ALA A O 1
ATOM 1061 N N . GLY A 1 141 ? 18.101 10.386 -11.030 1.00 92.44 141 GLY A N 1
ATOM 1062 C CA . GLY A 1 141 ? 17.690 10.451 -9.632 1.00 92.44 141 GLY A CA 1
ATOM 1063 C C . GLY A 1 141 ? 16.202 10.153 -9.462 1.00 92.44 141 GLY A C 1
ATOM 1064 O O . GLY A 1 141 ? 15.422 10.369 -10.385 1.00 92.44 141 GLY A O 1
ATOM 1065 N N . ILE A 1 142 ? 15.813 9.677 -8.278 1.00 93.31 142 ILE A N 1
ATOM 1066 C CA . ILE A 1 142 ? 14.408 9.435 -7.909 1.00 93.31 142 ILE A CA 1
ATOM 1067 C C . ILE A 1 142 ? 13.931 10.512 -6.931 1.00 93.31 142 ILE A C 1
ATOM 1069 O O . ILE A 1 142 ? 14.646 10.864 -5.990 1.00 93.31 142 ILE A O 1
ATOM 1073 N N . ARG A 1 143 ? 12.731 11.063 -7.143 1.00 92.31 143 ARG A N 1
ATOM 1074 C CA . ARG A 1 143 ? 12.124 12.047 -6.232 1.00 92.31 143 ARG A CA 1
ATOM 1075 C C . ARG A 1 143 ? 11.363 11.348 -5.096 1.00 92.31 143 ARG A C 1
ATOM 1077 O O . ARG A 1 143 ? 10.875 10.238 -5.286 1.00 92.31 143 ARG A O 1
ATOM 1084 N N . PRO A 1 144 ? 11.242 11.974 -3.910 1.00 89.88 144 PRO A N 1
ATOM 1085 C CA . PRO A 1 144 ? 10.413 11.431 -2.837 1.00 89.88 144 PRO A CA 1
ATOM 1086 C C . PRO A 1 144 ? 8.969 11.246 -3.315 1.00 89.88 144 PRO A C 1
ATOM 1088 O O . PRO A 1 144 ? 8.432 12.132 -3.975 1.00 89.88 144 PRO A O 1
ATOM 1091 N N . GLY A 1 145 ? 8.366 10.103 -2.989 1.00 85.25 145 GLY A N 1
ATOM 1092 C CA . GLY A 1 145 ? 7.015 9.739 -3.429 1.00 85.25 145 GLY A CA 1
ATOM 1093 C C . GLY A 1 145 ? 6.959 8.992 -4.766 1.00 85.25 145 GLY A C 1
ATOM 1094 O O . GLY A 1 145 ? 5.971 8.317 -5.025 1.00 85.25 145 GLY A O 1
ATOM 1095 N N . THR A 1 146 ? 8.018 9.022 -5.586 1.00 87.88 146 THR A N 1
ATOM 1096 C CA . THR A 1 146 ? 8.073 8.218 -6.816 1.00 87.88 146 THR A CA 1
ATOM 1097 C C . THR A 1 146 ? 8.229 6.736 -6.478 1.00 87.88 146 THR A C 1
ATOM 1099 O O . THR A 1 146 ? 9.205 6.337 -5.839 1.00 87.88 146 THR A O 1
ATOM 1102 N N . TYR A 1 147 ? 7.309 5.908 -6.971 1.00 87.19 147 TYR A N 1
ATOM 1103 C CA . TYR A 1 147 ? 7.510 4.462 -7.018 1.00 87.19 147 TYR A CA 1
ATOM 1104 C C . TYR A 1 147 ? 8.635 4.110 -7.997 1.00 87.19 147 TYR A C 1
ATOM 1106 O O . TYR A 1 147 ? 8.664 4.609 -9.123 1.00 87.19 147 TYR A O 1
ATOM 1114 N N . CYS A 1 148 ? 9.555 3.245 -7.581 1.00 88.06 148 CYS A N 1
ATOM 1115 C CA . CYS A 1 148 ? 10.637 2.758 -8.425 1.00 88.06 148 CYS A CA 1
ATOM 1116 C C . CYS A 1 148 ? 11.077 1.353 -8.003 1.00 88.06 148 CYS A C 1
ATOM 1118 O O . CYS A 1 148 ? 10.864 0.947 -6.860 1.00 88.06 148 CYS A O 1
ATOM 1120 N N . GLU A 1 149 ? 11.707 0.640 -8.933 1.00 87.31 149 GLU A N 1
ATOM 1121 C CA . GLU A 1 149 ? 12.283 -0.693 -8.743 1.00 87.31 149 GLU A CA 1
ATOM 1122 C C . GLU A 1 149 ? 13.802 -0.595 -9.012 1.00 87.31 149 GLU A C 1
ATOM 1124 O O . GLU A 1 149 ? 14.206 -0.680 -10.174 1.00 87.31 149 GLU A O 1
ATOM 1129 N N . PRO A 1 150 ? 14.626 -0.285 -7.988 1.00 84.19 150 PRO A N 1
ATOM 1130 C CA . PRO A 1 150 ? 16.079 -0.140 -8.126 1.00 84.19 150 PRO A CA 1
ATOM 1131 C C . PRO A 1 150 ? 16.822 -1.461 -8.336 1.00 84.19 150 PRO A C 1
ATOM 1133 O O . PRO A 1 150 ? 16.347 -2.509 -7.845 1.00 84.19 150 PRO A O 1
#

pLDDT: mean 92.84, std 4.89, range [74.56, 97.62]

Organism: Pseudomonas syringae pv. actinidiae (NCBI:txid103796)

Secondary structure (DSSP, 8-state):
--EEPTT-TT-EE--EEEES---HHHHHHHHHTT-EEEE---TT--TT--EEEETTTTEEEETTS--EEEE---S-TTHHHHHHTTSHHHHHHHHHHHHHHHHHTTPPPP-SSPPPPPPPP--SPPPHHHHHHHHHTTSS---TT-----

InterPro domains:
  IPR015928 Aconitase/3-isopropylmalate dehydratase, swivel [G3DSA:3.20.19.10] (1-105)
  IPR015929 Aconitase B, swivel [PF06434] (2-126)
  IPR015932 Aconitase, domain 2 [G3DSA:3.40.1060.10] (126-150)

Mean predicted aligned error: 4.67 Å

Nearest PDB structures (foldseek):
  1l5j-assembly2_B  TM=9.919E-01  e=2.470E-19  Escherichia coli
  7ui9-assembly1_M  TM=6.152E-01  e=2.979E+00  Saccharomyces cerevisiae S288C
  3k1f-assembly1_M  TM=6.095E-01  e=3.632E+00  Saccharomyces cerevisiae
  7o72-assembly1_M  TM=6.786E-01  e=5.399E+00  Saccharomyces cerevisiae S288C

Radius of gyration: 18.63 Å; Cα contacts (8 Å, |Δi|>4): 206; chains: 1; bounding box: 47×47×53 Å